Protein AF-A0A974PSJ1-F1 (afdb_monomer_lite)

Foldseek 3Di:
DDDPDDPDALVNLLVVLLVDPDVVSNLVSLVVSCVNVVHDPVRSVVVNVVCVVPGSVD

Sequence (58 aa):
MVAITGDWTAFELRRLAAASKYASQSKRLLSLVAVLAGMGRQTLNDWVRQFNARGPKG

Radius of gyration: 12.14 Å; chains: 1; bounding box: 23×33×29 Å

Organism: NCBI:txid2528964

Secondary structure (DSSP, 8-state):
---------HHHHHHHHHH-S-HHHHHHHHHHHHHHTT--HHHHHHHHHHHHHHGGG-

Structure (mmCIF, N/CA/C/O backbone):
data_AF-A0A974PSJ1-F1
#
_entry.id   AF-A0A974PSJ1-F1
#
loop_
_atom_site.group_PDB
_atom_site.id
_atom_site.type_symbol
_atom_site.label_atom_id
_atom_site.label_alt_id
_atom_site.label_comp_id
_atom_site.label_asym_id
_atom_site.label_entity_id
_atom_site.label_seq_id
_atom_site.pdbx_PDB_ins_code
_atom_site.Cartn_x
_atom_site.Cartn_y
_atom_site.Cartn_z
_atom_site.occupancy
_atom_site.B_iso_or_equiv
_atom_site.auth_seq_id
_atom_site.auth_comp_id
_atom_site.auth_asym_id
_atom_site.auth_atom_id
_atom_site.pdbx_PDB_model_num
ATOM 1 N N . MET A 1 1 ? 14.425 21.360 12.041 1.00 40.00 1 MET A N 1
ATOM 2 C CA . MET A 1 1 ? 13.446 20.343 12.482 1.00 40.00 1 MET A CA 1
ATOM 3 C C . MET A 1 1 ? 12.884 19.675 11.239 1.00 40.00 1 MET A C 1
ATOM 5 O O . MET A 1 1 ? 12.268 20.361 10.438 1.00 40.00 1 MET A O 1
ATOM 9 N N . VAL A 1 2 ? 13.171 18.392 11.016 1.00 50.75 2 VAL A N 1
ATOM 10 C CA . VAL A 1 2 ? 12.569 17.629 9.911 1.00 50.75 2 VAL A CA 1
ATOM 11 C C . VAL A 1 2 ? 11.269 17.039 10.442 1.00 50.75 2 VAL A C 1
ATOM 13 O O . VAL A 1 2 ? 11.300 16.232 11.367 1.00 50.75 2 VAL A O 1
ATOM 16 N N . ALA A 1 3 ? 10.130 17.482 9.914 1.00 49.66 3 ALA A N 1
ATOM 17 C CA . ALA A 1 3 ? 8.837 16.898 10.243 1.00 49.66 3 ALA A CA 1
ATOM 18 C C . ALA A 1 3 ? 8.745 15.505 9.600 1.00 49.66 3 ALA A C 1
ATOM 20 O O . ALA A 1 3 ? 8.637 15.381 8.382 1.00 49.66 3 ALA A O 1
ATOM 21 N N . ILE A 1 4 ? 8.815 14.451 10.416 1.00 57.25 4 ILE A N 1
ATOM 22 C CA . ILE A 1 4 ? 8.602 13.064 9.985 1.00 57.25 4 ILE A CA 1
ATOM 23 C C . ILE A 1 4 ? 7.130 12.711 10.215 1.00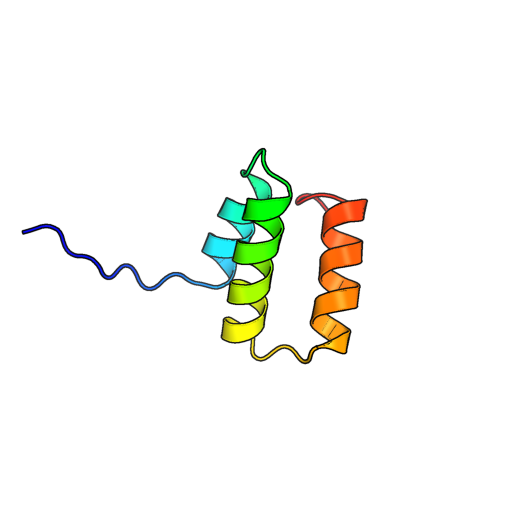 57.25 4 ILE A C 1
ATOM 25 O O . ILE A 1 4 ? 6.808 11.902 11.072 1.00 57.25 4 ILE A O 1
ATOM 29 N N . THR A 1 5 ? 6.212 13.372 9.518 1.00 58.75 5 THR A N 1
ATOM 30 C CA . THR A 1 5 ? 4.808 12.934 9.489 1.00 58.75 5 THR A CA 1
ATOM 31 C C . THR A 1 5 ? 4.100 13.585 8.311 1.00 58.75 5 THR A C 1
ATOM 33 O O . THR A 1 5 ? 3.387 14.573 8.443 1.00 58.75 5 THR A O 1
ATOM 36 N N . GLY A 1 6 ? 4.362 13.050 7.119 1.00 60.94 6 GLY A N 1
ATOM 37 C CA . GLY A 1 6 ? 3.406 13.155 6.026 1.00 60.94 6 GLY A CA 1
ATOM 38 C C . GLY A 1 6 ? 2.413 12.012 6.182 1.00 60.94 6 GLY A C 1
ATOM 39 O O . GLY A 1 6 ? 2.833 10.855 6.174 1.00 60.94 6 GLY A O 1
ATOM 40 N N . ASP A 1 7 ? 1.129 12.317 6.351 1.00 75.12 7 ASP A N 1
ATOM 41 C CA . ASP A 1 7 ? 0.063 11.319 6.296 1.00 75.12 7 ASP A CA 1
ATOM 42 C C . ASP A 1 7 ? 0.041 10.692 4.897 1.00 75.12 7 ASP A C 1
ATOM 44 O O . ASP A 1 7 ? -0.481 11.251 3.929 1.00 75.12 7 ASP A O 1
ATOM 48 N N . TRP A 1 8 ? 0.680 9.531 4.760 1.00 81.44 8 TRP A N 1
ATOM 49 C CA . TRP A 1 8 ? 0.732 8.813 3.495 1.00 81.44 8 TRP A CA 1
ATOM 50 C C . TRP A 1 8 ? -0.636 8.218 3.190 1.00 81.44 8 TRP A C 1
ATOM 52 O O . TRP A 1 8 ? -1.108 7.310 3.873 1.00 81.44 8 TRP A O 1
ATOM 62 N N . THR A 1 9 ? -1.265 8.697 2.122 1.00 87.94 9 THR A N 1
ATOM 63 C CA . THR A 1 9 ? -2.533 8.133 1.664 1.00 87.94 9 THR A CA 1
ATOM 64 C C . THR A 1 9 ? -2.304 6.833 0.890 1.00 87.94 9 THR A C 1
ATOM 66 O O . THR A 1 9 ? -1.262 6.607 0.264 1.00 87.94 9 THR A O 1
ATOM 69 N N . ALA A 1 10 ? -3.330 5.983 0.849 1.00 87.44 10 ALA A N 1
ATOM 70 C CA . ALA A 1 10 ? -3.335 4.783 0.014 1.00 87.44 10 ALA A CA 1
ATOM 71 C C . ALA A 1 10 ? -3.152 5.099 -1.489 1.00 87.44 10 ALA A C 1
ATOM 73 O O . ALA A 1 10 ? -2.764 4.227 -2.263 1.00 87.44 10 ALA A O 1
ATOM 74 N N . PHE A 1 11 ? -3.443 6.325 -1.930 1.00 87.06 11 PHE A N 1
ATOM 75 C CA . PHE A 1 11 ? -3.193 6.766 -3.302 1.00 87.06 11 PHE A CA 1
ATOM 76 C C . PHE A 1 11 ? -1.704 7.049 -3.546 1.00 87.06 11 PHE A C 1
ATOM 78 O O . PHE A 1 11 ? -1.130 6.516 -4.497 1.00 87.06 11 PHE A O 1
ATOM 85 N N . GLU A 1 12 ? -1.050 7.794 -2.652 1.00 90.38 12 GLU A N 1
ATOM 86 C CA . GLU A 1 12 ? 0.381 8.106 -2.773 1.00 90.38 12 GLU A CA 1
ATOM 87 C C . GLU A 1 12 ? 1.244 6.841 -2.742 1.00 90.38 12 GLU A C 1
ATOM 89 O O . GLU A 1 12 ? 2.147 6.667 -3.560 1.00 90.38 12 GLU A O 1
ATOM 94 N N . LEU A 1 13 ? 0.914 5.886 -1.870 1.00 91.38 13 LEU A N 1
ATOM 95 C CA . LEU A 1 13 ? 1.622 4.607 -1.818 1.00 91.38 13 LEU A CA 1
ATOM 96 C C . LEU A 1 13 ? 1.428 3.772 -3.095 1.00 91.38 13 LEU A C 1
ATOM 98 O O . LEU A 1 13 ? 2.370 3.106 -3.528 1.00 91.38 13 LEU A O 1
ATOM 102 N N . ARG A 1 14 ? 0.255 3.835 -3.749 1.00 89.06 14 ARG A N 1
ATOM 103 C CA . ARG A 1 14 ? 0.045 3.209 -5.071 1.00 89.06 14 ARG A CA 1
ATOM 104 C C . ARG A 1 14 ? 0.903 3.875 -6.141 1.00 89.06 14 ARG A C 1
ATOM 106 O O . ARG A 1 14 ? 1.526 3.174 -6.936 1.00 89.06 14 ARG A O 1
ATOM 113 N N . ARG A 1 15 ? 0.985 5.207 -6.137 1.00 90.44 15 ARG A N 1
ATOM 114 C CA . ARG A 1 15 ? 1.830 5.972 -7.064 1.00 90.44 15 ARG A CA 1
ATOM 115 C C . ARG A 1 15 ? 3.317 5.655 -6.874 1.00 90.44 15 ARG A C 1
ATOM 117 O O . ARG A 1 15 ? 4.035 5.478 -7.854 1.00 90.44 15 ARG A O 1
ATOM 124 N N . LEU A 1 16 ? 3.775 5.504 -5.633 1.00 92.06 16 LEU A N 1
ATOM 125 C CA . LEU A 1 16 ? 5.145 5.079 -5.329 1.00 92.06 16 LEU A CA 1
ATOM 126 C C . LEU A 1 16 ? 5.408 3.625 -5.738 1.00 92.06 16 LEU A C 1
ATOM 128 O O . LEU A 1 16 ? 6.462 3.326 -6.297 1.00 92.06 16 LEU A O 1
ATOM 132 N N . ALA A 1 17 ? 4.453 2.720 -5.510 1.00 90.44 17 ALA A N 1
ATOM 133 C CA . ALA A 1 17 ? 4.576 1.323 -5.923 1.00 90.44 17 ALA A CA 1
ATOM 134 C C . ALA A 1 17 ? 4.685 1.183 -7.447 1.00 90.44 17 ALA A C 1
ATOM 136 O O . ALA A 1 17 ? 5.464 0.363 -7.930 1.00 90.44 17 ALA A O 1
ATOM 137 N N . ALA A 1 18 ? 3.932 2.010 -8.174 1.00 88.50 18 ALA A N 1
ATOM 138 C CA . ALA A 1 18 ? 3.947 2.132 -9.627 1.00 88.50 18 ALA A CA 1
ATOM 139 C C . ALA A 1 18 ? 5.277 2.660 -10.180 1.00 88.50 18 ALA A C 1
ATOM 141 O O . ALA A 1 18 ? 5.724 2.218 -11.234 1.00 88.50 18 ALA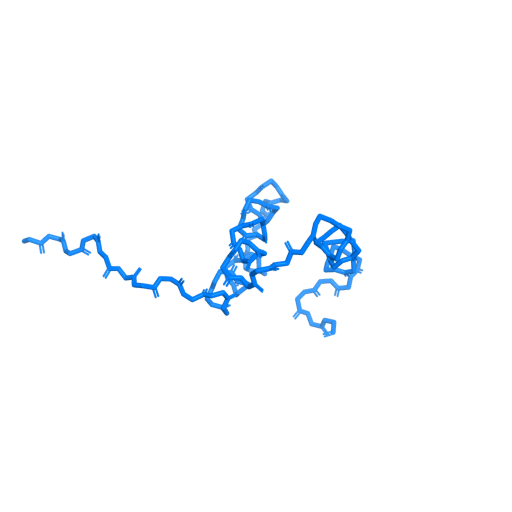 A O 1
ATOM 142 N N . ALA A 1 19 ? 5.898 3.610 -9.479 1.00 89.88 19 ALA A N 1
ATOM 143 C CA . ALA A 1 19 ? 7.173 4.205 -9.871 1.00 89.88 19 ALA A CA 1
ATOM 144 C C . ALA A 1 19 ? 8.393 3.364 -9.448 1.00 89.88 19 ALA A C 1
ATOM 146 O O . ALA A 1 19 ? 9.513 3.629 -9.892 1.00 89.88 19 ALA A O 1
ATOM 147 N N . SER A 1 20 ? 8.205 2.369 -8.576 1.00 90.00 20 SER A N 1
ATOM 148 C CA . SER A 1 20 ? 9.301 1.543 -8.082 1.00 90.00 20 SER A CA 1
ATOM 149 C C . SER A 1 20 ? 9.806 0.573 -9.151 1.00 90.00 20 SER A C 1
ATOM 151 O O . SER A 1 20 ? 9.045 -0.155 -9.782 1.00 90.00 20 SER A O 1
ATOM 153 N N . LYS A 1 21 ? 11.132 0.523 -9.305 1.00 89.19 21 LYS A N 1
ATOM 154 C CA . LYS A 1 21 ? 11.828 -0.427 -10.186 1.00 89.19 21 LYS A CA 1
ATOM 155 C C . LYS A 1 21 ? 11.971 -1.822 -9.571 1.00 89.19 21 LYS A C 1
ATOM 157 O O . LYS A 1 21 ? 12.329 -2.763 -10.274 1.00 89.19 21 LYS A O 1
ATOM 162 N N . TYR A 1 22 ? 11.730 -1.961 -8.266 1.00 90.62 22 TYR A N 1
ATOM 163 C CA . TYR A 1 22 ? 11.967 -3.199 -7.534 1.00 90.62 22 TYR A CA 1
ATOM 164 C C . TYR A 1 22 ? 10.650 -3.849 -7.130 1.00 90.62 22 TYR A C 1
ATOM 166 O O . TYR A 1 22 ? 9.922 -3.339 -6.279 1.00 90.62 22 TYR A O 1
ATOM 174 N N . ALA A 1 23 ? 1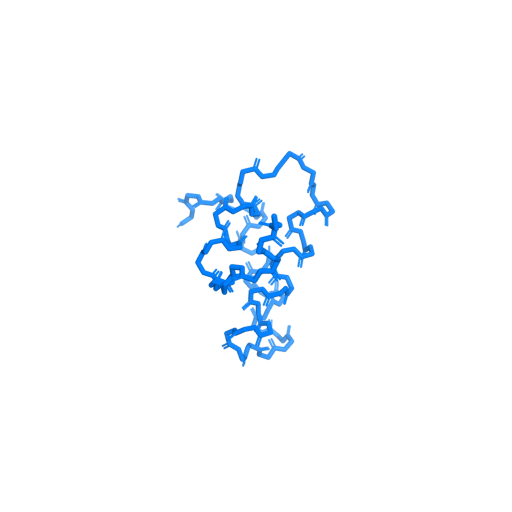0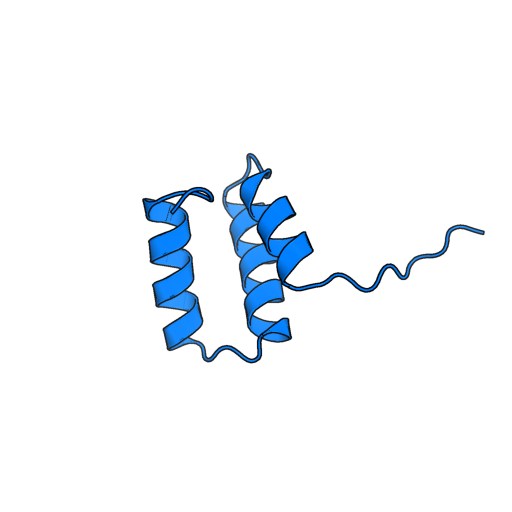.402 -5.051 -7.651 1.00 85.38 23 ALA A N 1
ATOM 175 C CA . ALA A 1 23 ? 9.188 -5.807 -7.352 1.00 85.38 23 ALA A CA 1
ATOM 176 C C . ALA A 1 23 ? 8.975 -6.048 -5.842 1.00 85.38 23 ALA A C 1
ATOM 178 O O . ALA A 1 23 ? 7.840 -6.110 -5.372 1.00 85.38 23 ALA A O 1
ATOM 179 N N . SER A 1 24 ? 10.051 -6.175 -5.059 1.00 88.81 24 SER A N 1
ATOM 180 C CA . SER A 1 24 ? 9.983 -6.318 -3.599 1.00 88.81 24 SER A CA 1
ATOM 181 C C . SER A 1 24 ? 9.492 -5.045 -2.899 1.00 88.81 24 SER A C 1
ATOM 183 O O . SER A 1 24 ? 8.720 -5.137 -1.943 1.00 88.81 24 SER A O 1
ATOM 185 N N . GLN A 1 25 ? 9.893 -3.865 -3.380 1.00 91.94 25 GLN A N 1
ATOM 186 C CA . GLN A 1 25 ? 9.456 -2.580 -2.837 1.00 91.94 25 GLN A CA 1
ATOM 187 C C . GLN A 1 25 ? 8.004 -2.290 -3.222 1.00 91.94 25 GLN A C 1
ATOM 189 O O . GLN A 1 25 ? 7.225 -1.913 -2.347 1.00 91.94 25 GLN A O 1
ATOM 194 N N . SER A 1 26 ? 7.609 -2.554 -4.473 1.00 90.31 26 SER A N 1
ATOM 195 C CA . SER A 1 26 ? 6.208 -2.443 -4.895 1.00 90.31 26 SER A CA 1
ATOM 196 C C . SER A 1 26 ? 5.305 -3.291 -4.001 1.00 90.31 26 SER A C 1
ATOM 198 O O . SER A 1 26 ? 4.388 -2.754 -3.393 1.00 90.31 26 SER A O 1
ATOM 200 N N . LYS A 1 27 ? 5.612 -4.581 -3.798 1.00 88.81 27 LYS A N 1
ATOM 201 C CA . LYS A 1 27 ? 4.808 -5.474 -2.938 1.00 88.81 27 LYS A CA 1
ATOM 202 C C . LYS A 1 27 ? 4.604 -4.923 -1.524 1.00 88.81 27 LYS A C 1
ATOM 204 O O . LYS A 1 27 ? 3.488 -4.960 -1.022 1.00 88.81 27 LYS A O 1
ATOM 209 N N . ARG A 1 28 ? 5.654 -4.386 -0.891 1.00 91.31 28 ARG A N 1
ATOM 210 C CA . ARG A 1 28 ? 5.554 -3.804 0.460 1.00 91.31 28 ARG A CA 1
ATOM 211 C C . ARG A 1 28 ? 4.637 -2.583 0.497 1.00 91.31 28 ARG A C 1
ATOM 213 O O . ARG A 1 28 ? 3.794 -2.491 1.382 1.00 91.31 28 ARG A O 1
ATOM 220 N N . LEU A 1 29 ? 4.772 -1.679 -0.472 1.00 92.88 29 LEU A N 1
ATOM 221 C CA . LEU A 1 29 ? 3.917 -0.495 -0.579 1.00 92.88 29 LEU A CA 1
ATOM 222 C C . LEU A 1 29 ? 2.453 -0.889 -0.812 1.00 92.88 29 LEU A C 1
ATOM 224 O O . LEU A 1 29 ? 1.558 -0.332 -0.185 1.00 92.88 29 LEU A O 1
ATOM 228 N N . LEU A 1 30 ? 2.209 -1.907 -1.637 1.00 89.81 30 LEU A N 1
ATOM 229 C CA . LEU A 1 30 ? 0.869 -2.439 -1.882 1.00 89.81 30 LEU A CA 1
ATOM 230 C C . LEU A 1 30 ? 0.240 -3.094 -0.647 1.00 89.81 30 LEU A C 1
ATOM 232 O O . LEU A 1 30 ? -0.956 -2.927 -0.412 1.00 89.81 30 LEU A O 1
ATOM 236 N N . SER A 1 31 ? 1.028 -3.782 0.179 1.00 89.44 31 SER A N 1
ATOM 237 C CA . SER A 1 31 ? 0.541 -4.292 1.462 1.00 89.44 31 SER A CA 1
ATOM 238 C C . SER A 1 31 ? 0.099 -3.161 2.395 1.00 89.44 31 SER A C 1
ATOM 240 O O . SER A 1 31 ? -0.944 -3.274 3.031 1.00 89.44 31 SER A O 1
ATOM 242 N N . LEU A 1 32 ? 0.841 -2.048 2.447 1.00 91.12 32 LEU A N 1
ATOM 243 C CA . LEU A 1 32 ? 0.465 -0.880 3.255 1.00 91.12 32 LEU A CA 1
ATOM 244 C C . LEU A 1 32 ? -0.817 -0.215 2.741 1.00 91.12 32 LEU A C 1
ATOM 246 O O . LEU A 1 32 ? -1.701 0.112 3.527 1.00 91.12 32 LEU A O 1
ATOM 250 N N . VAL A 1 33 ? -0.956 -0.081 1.420 1.00 91.44 33 VAL A N 1
ATOM 251 C CA . VAL A 1 33 ? -2.187 0.393 0.766 1.00 91.44 33 VAL A CA 1
ATOM 252 C C . VAL A 1 33 ? -3.395 -0.434 1.196 1.00 91.44 33 VAL A C 1
ATOM 254 O O 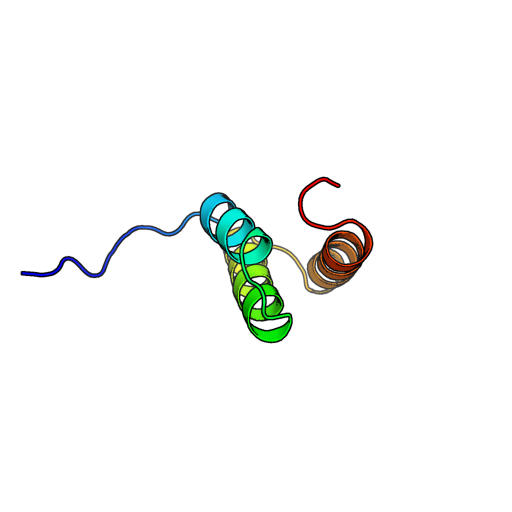. VAL A 1 33 ? -4.440 0.131 1.502 1.00 91.44 33 VAL A O 1
ATOM 257 N N . ALA A 1 34 ? -3.262 -1.760 1.212 1.00 87.88 34 ALA A N 1
ATOM 258 C CA . ALA A 1 34 ? -4.345 -2.660 1.587 1.00 87.88 34 ALA A CA 1
ATOM 259 C C . ALA A 1 34 ? -4.738 -2.526 3.060 1.00 87.88 34 ALA A C 1
ATOM 261 O O . ALA A 1 34 ? -5.929 -2.518 3.360 1.00 87.88 34 ALA A O 1
ATOM 262 N N . VAL A 1 35 ? -3.761 -2.356 3.956 1.00 87.19 35 VAL A N 1
ATOM 263 C CA . VAL A 1 35 ? -4.022 -2.076 5.376 1.00 87.19 35 VAL A CA 1
ATOM 264 C C . VAL A 1 35 ? -4.780 -0.756 5.531 1.00 87.19 35 VAL A C 1
ATOM 266 O O . VAL A 1 35 ? -5.814 -0.728 6.191 1.00 87.19 35 VAL A O 1
ATOM 269 N N . LEU A 1 36 ? -4.332 0.314 4.864 1.00 87.06 36 LEU A N 1
ATOM 270 C CA . LEU A 1 36 ? -5.000 1.622 4.910 1.00 87.06 36 LEU A CA 1
ATOM 271 C C . LEU A 1 36 ? -6.400 1.607 4.281 1.00 87.06 36 LEU A C 1
ATOM 273 O O . LEU A 1 36 ? -7.266 2.370 4.690 1.00 87.06 36 LEU A O 1
ATOM 277 N N . ALA A 1 37 ? -6.628 0.748 3.287 1.00 84.12 37 ALA A N 1
ATOM 278 C CA . ALA A 1 37 ? -7.916 0.595 2.617 1.00 84.12 37 ALA A CA 1
ATOM 279 C C . ALA A 1 37 ? -8.848 -0.435 3.289 1.00 84.12 37 ALA A C 1
ATOM 281 O O . ALA A 1 37 ? -9.918 -0.707 2.748 1.00 84.12 37 ALA A O 1
ATOM 282 N N . GLY A 1 38 ? -8.452 -1.042 4.417 1.00 87.50 38 GLY A N 1
ATOM 283 C CA . GLY A 1 38 ? -9.250 -2.062 5.110 1.00 87.50 38 GLY A CA 1
ATOM 284 C C . GLY A 1 38 ? -9.481 -3.341 4.293 1.00 87.50 38 GLY A C 1
ATOM 285 O O . GLY A 1 38 ? -10.488 -4.023 4.475 1.00 87.50 38 GLY A O 1
ATOM 286 N N . MET A 1 39 ? -8.585 -3.667 3.357 1.00 87.31 39 MET A N 1
ATOM 287 C CA . MET A 1 39 ? -8.763 -4.800 2.447 1.00 87.31 39 MET A CA 1
ATOM 288 C C . MET A 1 39 ? -8.513 -6.142 3.144 1.00 87.31 39 MET A C 1
ATOM 290 O O . MET A 1 39 ? -7.492 -6.352 3.799 1.00 87.31 39 MET A O 1
ATOM 294 N N . GLY A 1 40 ? -9.415 -7.099 2.918 1.00 84.94 40 GLY A N 1
ATOM 295 C CA . GLY A 1 40 ? -9.212 -8.493 3.309 1.00 84.94 40 GLY A CA 1
ATOM 296 C C . GLY A 1 40 ? -8.100 -9.178 2.499 1.00 84.94 40 GLY A C 1
ATOM 297 O O . GLY A 1 40 ? -7.796 -8.795 1.368 1.00 84.94 40 GLY A O 1
ATOM 298 N N . ARG A 1 41 ? -7.510 -10.247 3.058 1.00 81.19 41 ARG A N 1
ATOM 299 C CA . ARG A 1 41 ? -6.385 -10.994 2.449 1.00 81.19 41 ARG A CA 1
ATOM 300 C C . ARG A 1 41 ? -6.668 -11.502 1.028 1.00 81.19 41 ARG A C 1
ATOM 302 O O . ARG A 1 41 ? -5.771 -11.472 0.191 1.00 81.19 41 ARG A O 1
ATOM 309 N N . GLN A 1 42 ? -7.891 -11.960 0.758 1.00 86.31 42 GLN A N 1
ATOM 310 C CA . GLN A 1 42 ? -8.291 -12.467 -0.560 1.00 86.31 42 GLN A CA 1
ATOM 311 C C . GLN A 1 42 ? -8.287 -11.337 -1.603 1.00 86.31 42 GLN A C 1
ATOM 313 O O . GLN A 1 42 ? -7.579 -11.420 -2.602 1.00 86.31 42 GLN A O 1
ATOM 318 N N . THR A 1 43 ? -8.976 -10.234 -1.294 1.00 85.06 43 THR A N 1
ATOM 319 C CA . THR A 1 43 ? -9.049 -9.026 -2.127 1.00 85.06 43 THR A CA 1
ATOM 320 C C . THR A 1 43 ? -7.666 -8.443 -2.413 1.00 85.06 43 THR A C 1
ATOM 322 O O . THR A 1 43 ? -7.380 -8.059 -3.544 1.00 85.06 43 THR A O 1
ATOM 325 N N . LEU A 1 44 ? -6.783 -8.419 -1.407 1.00 83.81 44 LEU A N 1
ATOM 326 C CA . LEU A 1 44 ? -5.400 -7.971 -1.562 1.00 83.81 44 LEU A CA 1
ATOM 327 C C . LEU A 1 44 ? -4.619 -8.851 -2.550 1.00 83.81 44 LEU A C 1
ATOM 329 O O . LEU A 1 44 ? -3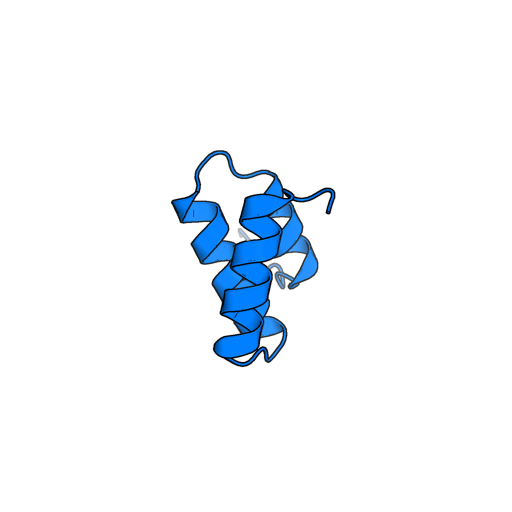.929 -8.321 -3.419 1.00 83.81 44 LEU A O 1
ATOM 333 N N . ASN A 1 45 ? -4.725 -10.177 -2.435 1.00 86.81 45 ASN A N 1
ATOM 334 C CA . ASN A 1 45 ? -4.019 -11.104 -3.321 1.00 86.81 45 ASN A CA 1
ATOM 335 C C . ASN A 1 45 ? -4.472 -10.969 -4.777 1.00 86.81 45 ASN A C 1
ATOM 337 O O . ASN A 1 45 ? -3.620 -10.858 -5.661 1.00 86.81 45 ASN A O 1
ATOM 341 N N . ASP A 1 46 ? -5.783 -10.944 -5.023 1.00 87.44 46 ASP A N 1
ATOM 342 C CA . ASP A 1 46 ? -6.331 -10.796 -6.375 1.00 87.44 46 ASP A CA 1
ATOM 343 C C . ASP A 1 46 ? -5.920 -9.461 -6.997 1.00 87.44 46 ASP A C 1
ATOM 345 O O . ASP A 1 46 ? -5.453 -9.409 -8.140 1.00 87.44 46 ASP A O 1
ATOM 349 N N . TRP A 1 47 ? -5.991 -8.383 -6.215 1.00 84.88 47 TRP A N 1
ATOM 350 C CA . TRP A 1 47 ? -5.583 -7.061 -6.663 1.00 84.88 47 TRP A CA 1
ATOM 351 C C . TRP A 1 47 ? -4.078 -6.972 -6.960 1.00 84.88 47 TRP A C 1
ATOM 353 O O . TRP A 1 47 ? -3.700 -6.478 -8.020 1.00 84.88 47 TRP A O 1
ATOM 363 N N . VAL A 1 48 ? -3.200 -7.500 -6.093 1.00 84.12 48 VAL A N 1
ATOM 364 C CA . VAL A 1 48 ? -1.741 -7.531 -6.339 1.00 84.12 48 VAL A CA 1
ATOM 365 C C . VAL A 1 48 ? -1.416 -8.322 -7.600 1.00 84.12 48 VAL A C 1
ATOM 367 O O . VAL A 1 48 ? -0.529 -7.937 -8.363 1.00 84.12 48 VAL A O 1
ATOM 370 N N . ARG A 1 49 ? -2.132 -9.422 -7.848 1.00 85.38 49 ARG A N 1
ATOM 371 C CA . ARG A 1 49 ? -1.973 -10.208 -9.074 1.00 85.38 49 ARG A CA 1
ATOM 372 C C . ARG A 1 49 ? -2.333 -9.385 -10.304 1.00 85.38 49 ARG A C 1
ATOM 374 O O . ARG A 1 49 ? -1.566 -9.370 -11.262 1.00 85.38 49 ARG A O 1
ATOM 381 N N . GLN A 1 50 ? -3.451 -8.665 -10.252 1.00 83.06 50 GLN A N 1
ATOM 382 C CA . GLN A 1 50 ? -3.897 -7.799 -11.339 1.00 83.06 50 GLN A CA 1
ATOM 383 C C . GLN A 1 50 ? -2.934 -6.626 -11.570 1.00 83.06 50 GLN A C 1
ATOM 385 O O . GLN A 1 50 ? -2.567 -6.362 -12.713 1.00 83.06 50 GLN A O 1
ATOM 390 N N . PHE A 1 51 ? -2.456 -5.986 -10.501 1.00 80.94 51 PHE A N 1
ATOM 391 C CA . PHE A 1 51 ? -1.469 -4.908 -10.566 1.00 80.94 51 PHE A CA 1
ATOM 392 C C . PHE A 1 51 ? -0.146 -5.381 -11.181 1.00 80.94 51 PHE A C 1
ATOM 394 O O . PHE A 1 51 ? 0.400 -4.715 -12.055 1.00 80.94 51 PHE A O 1
ATOM 401 N N . ASN A 1 52 ? 0.353 -6.555 -10.787 1.00 80.44 52 ASN A N 1
ATOM 402 C CA . ASN A 1 52 ? 1.576 -7.118 -11.366 1.00 80.44 52 ASN A CA 1
ATOM 403 C C . ASN A 1 52 ? 1.398 -7.529 -12.836 1.00 80.44 52 ASN A C 1
ATOM 405 O O . ASN A 1 52 ? 2.358 -7.470 -13.596 1.00 80.44 52 ASN A O 1
ATOM 409 N N . ALA A 1 53 ? 0.195 -7.954 -13.233 1.00 83.94 53 ALA A N 1
ATOM 410 C CA . ALA A 1 53 ? -0.093 -8.369 -14.603 1.00 83.94 53 ALA A CA 1
ATOM 411 C C . ALA A 1 53 ? -0.316 -7.186 -15.560 1.00 83.94 53 ALA A C 1
ATOM 413 O O . ALA A 1 53 ? 0.054 -7.271 -16.727 1.00 83.94 53 ALA A O 1
ATOM 414 N N . ARG A 1 54 ? -0.941 -6.100 -15.089 1.00 80.75 54 ARG A N 1
ATOM 415 C CA . ARG A 1 54 ? -1.357 -4.956 -15.924 1.00 80.75 54 ARG A CA 1
ATOM 416 C C . ARG A 1 54 ? -0.471 -3.722 -15.763 1.00 80.75 54 ARG A C 1
ATOM 418 O O . ARG A 1 54 ? -0.525 -2.809 -16.583 1.00 80.75 54 ARG A O 1
ATOM 425 N N . GLY A 1 55 ? 0.351 -3.688 -14.718 1.00 71.81 55 GLY A N 1
ATOM 426 C CA . GLY A 1 55 ? 1.080 -2.493 -14.328 1.00 71.81 55 GLY A CA 1
ATOM 427 C C . GLY A 1 55 ? 0.144 -1.375 -13.842 1.00 71.81 55 GLY A C 1
ATOM 428 O O . GLY A 1 55 ? -1.074 -1.536 -13.765 1.00 71.81 55 GLY A O 1
ATOM 429 N N . PRO A 1 56 ? 0.697 -0.202 -13.509 1.00 65.75 56 PRO A N 1
ATOM 430 C CA . PRO A 1 56 ? -0.059 0.896 -12.906 1.00 65.75 56 PRO A CA 1
ATOM 431 C C . PRO A 1 56 ? -1.022 1.630 -13.852 1.00 65.75 56 PRO A C 1
ATOM 433 O O . PRO A 1 56 ? -1.706 2.546 -13.410 1.00 65.75 56 PRO A O 1
ATOM 436 N N . LYS A 1 57 ? -1.061 1.254 -15.138 1.00 62.75 57 LYS A N 1
ATOM 437 C CA . LYS A 1 57 ? -1.995 1.779 -16.149 1.00 62.75 57 LYS A CA 1
ATOM 438 C C . LYS A 1 57 ? -3.169 0.827 -16.447 1.00 62.75 57 LYS A C 1
ATOM 440 O O . LYS A 1 57 ? -3.810 0.990 -17.481 1.00 62.75 57 LYS A O 1
ATOM 445 N N . GLY A 1 58 ? -3.394 -0.177 -15.595 1.00 53.22 58 GLY A N 1
ATOM 446 C CA . GLY A 1 58 ? -4.542 -1.083 -15.699 1.00 53.22 58 GLY A CA 1
ATOM 447 C C . GLY A 1 58 ? -5.885 -0.378 -15.575 1.00 53.22 58 GLY A C 1
ATOM 448 O O . GLY A 1 58 ? -5.958 0.616 -14.819 1.00 53.22 58 GLY A O 1
#

pLDDT: mean 81.95, std 12.37, range [40.0, 92.88]